Protein AF-A0A958C6W4-F1 (afdb_monomer_lite)

Secondary structure (DSSP, 8-state):
-----------TT--EEEEEE---SS--TTSPPSEEEEEETTEEEEE---TTHHHHHHHHHTTT-GGGPPP-

Radius of gyration: 15.17 Å; chains: 1; bounding box: 52×30×30 Å

Structure (mmCIF, N/CA/C/O backbone):
data_AF-A0A958C6W4-F1
#
_entry.id   AF-A0A958C6W4-F1
#
loop_
_atom_site.group_PDB
_atom_site.id
_atom_site.type_symbol
_atom_site.label_atom_id
_atom_site.label_alt_id
_atom_site.label_comp_id
_atom_site.label_asym_id
_atom_site.label_entity_id
_atom_site.label_seq_id
_atom_site.pdbx_PDB_ins_code
_atom_site.Cartn_x
_atom_site.Cartn_y
_atom_site.Cartn_z
_atom_site.occupancy
_atom_site.B_iso_or_equiv
_atom_site.auth_seq_id
_atom_site.auth_comp_id
_atom_site.auth_asym_id
_atom_site.auth_atom_id
_atom_site.pdbx_PDB_model_num
ATOM 1 N N . MET A 1 1 ? -37.239 -18.560 14.055 1.00 46.06 1 MET A N 1
ATOM 2 C CA . MET A 1 1 ? -35.945 -19.242 13.865 1.00 46.06 1 MET A CA 1
ATOM 3 C C . MET A 1 1 ? -35.473 -18.909 12.467 1.00 46.06 1 MET A C 1
ATOM 5 O O . MET A 1 1 ? -36.104 -19.380 11.536 1.00 46.06 1 MET A O 1
ATOM 9 N N . THR A 1 2 ? -34.544 -17.957 12.360 1.00 33.00 2 THR A N 1
ATOM 10 C CA . THR A 1 2 ? -33.242 -18.055 11.673 1.00 33.00 2 THR A CA 1
ATOM 11 C C . THR A 1 2 ? -32.557 -16.715 11.937 1.00 33.00 2 THR A C 1
ATOM 13 O O . THR A 1 2 ? -33.006 -15.686 11.446 1.00 33.00 2 THR A O 1
ATOM 16 N N . VAL A 1 3 ? -31.541 -16.715 12.799 1.00 44.16 3 VAL A N 1
ATOM 17 C CA . VAL A 1 3 ? -30.601 -15.596 12.913 1.00 44.16 3 VAL A CA 1
ATOM 18 C C . VAL A 1 3 ? -29.601 -15.812 11.784 1.00 44.16 3 VAL A C 1
ATOM 20 O O . VAL A 1 3 ? -28.906 -16.828 11.777 1.00 44.16 3 VAL A O 1
ATOM 23 N N . THR A 1 4 ? -29.586 -14.927 10.792 1.00 42.88 4 THR A N 1
ATOM 24 C CA . THR A 1 4 ? -28.492 -14.856 9.824 1.00 42.88 4 THR A CA 1
ATOM 25 C C . THR A 1 4 ? -27.288 -14.303 10.573 1.00 42.88 4 THR A C 1
ATOM 27 O O . THR A 1 4 ? -27.329 -13.189 11.087 1.00 42.88 4 THR A O 1
ATOM 30 N N . ALA A 1 5 ? -26.252 -15.124 10.734 1.00 46.75 5 ALA A N 1
ATOM 31 C CA . ALA A 1 5 ? -24.988 -14.675 11.289 1.00 46.75 5 ALA A CA 1
ATOM 32 C C . ALA A 1 5 ? -24.328 -13.752 10.260 1.00 46.75 5 ALA A C 1
ATOM 34 O O . ALA A 1 5 ? -23.658 -14.220 9.343 1.00 46.75 5 ALA A O 1
ATOM 35 N N . GLU A 1 6 ? -24.557 -12.449 10.400 1.00 47.09 6 GLU A N 1
ATOM 36 C CA . GLU A 1 6 ? -23.656 -11.447 9.846 1.00 47.09 6 GLU A CA 1
ATOM 37 C C . GLU A 1 6 ? -22.296 -11.702 10.503 1.00 47.09 6 GLU A C 1
ATOM 39 O O . GLU A 1 6 ? -22.147 -11.593 11.723 1.00 47.09 6 GLU A O 1
ATOM 44 N N . SER A 1 7 ? -21.318 -12.157 9.722 1.00 51.25 7 SER A N 1
ATOM 45 C CA . SER A 1 7 ? -19.936 -12.255 10.176 1.00 51.25 7 SER A CA 1
ATOM 46 C C . SER A 1 7 ? -19.383 -10.839 10.282 1.00 51.25 7 SER A C 1
ATOM 48 O O . SER A 1 7 ? -18.743 -10.333 9.362 1.00 51.25 7 SER A O 1
ATOM 50 N N . ASP A 1 8 ? -19.699 -10.204 11.402 1.00 49.44 8 ASP A N 1
ATOM 51 C CA . ASP A 1 8 ? -19.299 -8.853 11.745 1.00 49.44 8 ASP A CA 1
ATOM 52 C C . ASP A 1 8 ? -17.808 -8.871 12.110 1.00 49.44 8 ASP A C 1
ATOM 54 O O . ASP A 1 8 ? -17.416 -9.052 13.263 1.00 49.44 8 ASP A O 1
ATOM 58 N N . ASN A 1 9 ? -16.930 -8.745 11.111 1.00 57.50 9 ASN A N 1
ATOM 59 C CA . ASN A 1 9 ? -15.528 -8.412 11.361 1.00 57.50 9 ASN A CA 1
ATOM 60 C C . ASN A 1 9 ? -15.408 -6.895 11.556 1.00 57.50 9 ASN A C 1
ATOM 62 O O . ASN A 1 9 ? -14.735 -6.196 10.798 1.00 57.50 9 ASN A O 1
ATOM 66 N N . HIS A 1 10 ? -16.109 -6.400 12.571 1.00 48.22 10 HIS A N 1
ATOM 67 C CA . HIS A 1 10 ? -16.137 -5.006 12.972 1.00 48.22 10 HIS A CA 1
ATOM 68 C C . HIS A 1 10 ? -14.922 -4.720 13.852 1.00 48.22 10 HIS A C 1
ATOM 70 O O . HIS A 1 10 ? -14.953 -4.772 15.081 1.00 48.22 10 HIS A O 1
ATOM 76 N N . LEU A 1 11 ? -13.793 -4.490 13.189 1.00 54.00 11 LEU A N 1
ATOM 77 C CA . LEU A 1 11 ? -12.594 -3.958 13.80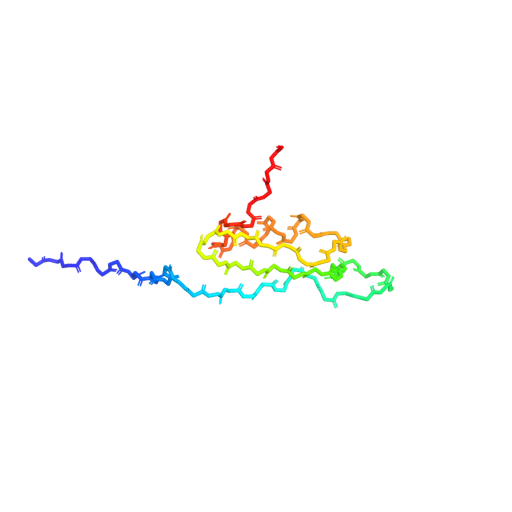9 1.00 54.00 11 LEU A CA 1
ATOM 78 C C . LEU A 1 11 ? -12.592 -2.434 13.682 1.00 54.00 11 LEU A C 1
ATOM 80 O O . LEU A 1 11 ? -11.666 -1.866 13.106 1.00 54.00 11 LEU A O 1
ATOM 84 N N . ASP A 1 12 ? -13.584 -1.771 14.265 1.00 56.78 12 ASP A N 1
ATOM 85 C CA . ASP A 1 12 ? -13.740 -0.306 14.240 1.00 56.78 12 ASP A CA 1
ATOM 86 C C . ASP A 1 12 ? -12.612 0.474 14.945 1.00 56.78 12 ASP A C 1
ATOM 88 O O . ASP A 1 12 ? -12.663 1.692 15.098 1.00 56.78 12 ASP A O 1
ATOM 92 N N . GLY A 1 13 ? -11.544 -0.229 15.333 1.00 60.75 13 GLY A N 1
ATOM 93 C CA . GLY A 1 13 ? -10.282 0.336 15.790 1.00 60.75 13 GLY A CA 1
ATOM 94 C C . GLY A 1 13 ? -9.034 -0.489 15.455 1.00 60.75 13 GLY A C 1
ATOM 95 O O . GLY A 1 13 ? -7.979 -0.195 16.017 1.00 60.75 13 GLY A O 1
ATOM 96 N N . ALA A 1 14 ? -9.088 -1.528 14.604 1.00 80.06 14 ALA A N 1
ATOM 97 C CA . ALA A 1 14 ? -7.863 -2.278 14.295 1.00 80.06 14 ALA A CA 1
ATOM 98 C C . ALA A 1 14 ? -7.082 -1.657 13.141 1.00 80.06 14 ALA A C 1
ATOM 100 O O . ALA A 1 14 ? -7.552 -1.538 12.008 1.00 80.06 14 ALA A O 1
ATOM 101 N N . THR A 1 15 ? -5.823 -1.354 13.431 1.00 91.94 15 THR A N 1
ATOM 102 C CA . THR A 1 15 ? -4.833 -0.973 12.433 1.00 91.94 15 THR A CA 1
ATOM 103 C C . THR A 1 15 ? -4.544 -2.142 11.496 1.00 91.94 15 THR A C 1
ATOM 105 O O . THR A 1 15 ? -4.117 -3.213 11.932 1.00 91.94 15 THR A O 1
ATOM 108 N N . ARG A 1 16 ? -4.707 -1.923 10.190 1.00 93.88 16 ARG A N 1
ATOM 109 C CA . ARG A 1 16 ? -4.291 -2.859 9.138 1.00 93.88 16 ARG A CA 1
ATOM 110 C C . ARG A 1 16 ? -3.057 -2.308 8.434 1.00 93.88 16 ARG A C 1
ATOM 112 O O . ARG A 1 16 ? -3.050 -1.157 8.009 1.00 93.88 16 ARG A O 1
ATOM 119 N N . VAL A 1 17 ? -2.029 -3.137 8.276 1.00 96.12 17 VAL A N 1
ATOM 120 C CA . VAL A 1 17 ? -0.852 -2.813 7.458 1.00 96.12 17 VAL A CA 1
ATOM 121 C C . VAL A 1 17 ? -0.931 -3.612 6.165 1.00 96.12 17 VAL A C 1
ATOM 123 O O . VAL A 1 17 ? -1.023 -4.838 6.186 1.00 96.12 17 VAL A O 1
ATOM 126 N N . VAL A 1 18 ? -0.900 -2.914 5.035 1.00 96.81 18 VAL A N 1
ATOM 127 C CA . VAL A 1 18 ? -1.049 -3.483 3.696 1.00 96.81 18 VAL A CA 1
ATOM 128 C C . VAL A 1 18 ? 0.230 -3.230 2.913 1.00 96.81 18 VAL A C 1
ATOM 130 O O . VAL A 1 18 ? 0.584 -2.090 2.619 1.00 96.81 18 VAL A O 1
ATOM 133 N N . LEU A 1 19 ? 0.927 -4.302 2.547 1.00 96.94 19 LEU A N 1
ATOM 134 C CA . LEU A 1 19 ? 2.100 -4.224 1.681 1.00 96.94 19 LEU A CA 1
ATOM 135 C C . LEU A 1 19 ? 1.631 -4.095 0.229 1.00 96.94 19 LEU A C 1
ATOM 137 O O . LEU A 1 19 ? 1.161 -5.064 -0.369 1.00 96.94 19 LEU A O 1
ATOM 141 N N . LEU A 1 20 ? 1.731 -2.890 -0.329 1.00 96.88 20 LEU A N 1
ATOM 142 C CA . LEU A 1 20 ? 1.302 -2.597 -1.697 1.00 96.88 20 LEU A CA 1
ATOM 143 C C . LEU A 1 20 ? 2.400 -2.928 -2.706 1.00 96.88 20 LEU A C 1
ATOM 145 O O . LEU A 1 20 ? 2.113 -3.387 -3.810 1.00 96.88 20 LEU A O 1
ATOM 149 N N . GLY A 1 21 ? 3.660 -2.755 -2.322 1.00 95.56 21 GLY A N 1
ATOM 150 C CA . GLY A 1 21 ? 4.792 -3.164 -3.131 1.00 95.56 21 GLY A CA 1
ATOM 151 C C . GLY A 1 21 ? 6.047 -3.363 -2.295 1.00 95.56 21 GLY A C 1
ATOM 152 O O . GLY A 1 21 ? 6.316 -2.633 -1.345 1.00 95.56 21 GLY A O 1
ATOM 153 N N . THR A 1 22 ? 6.796 -4.402 -2.649 1.00 94.94 22 THR A N 1
ATOM 154 C CA . THR A 1 22 ? 8.011 -4.855 -1.953 1.00 94.94 22 THR A CA 1
ATOM 155 C C . THR A 1 22 ? 9.185 -5.016 -2.924 1.00 94.94 22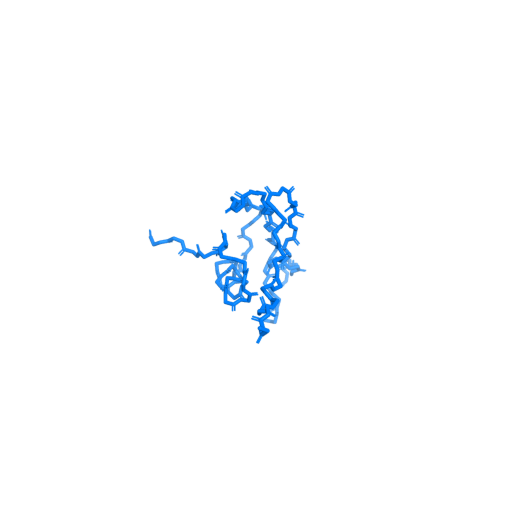 THR A C 1
ATOM 157 O O . THR A 1 22 ? 10.137 -5.745 -2.648 1.00 94.94 22 THR A O 1
ATOM 160 N N . GLY A 1 23 ? 9.079 -4.426 -4.116 1.00 92.44 23 GLY A N 1
ATOM 161 C CA . GLY A 1 23 ? 10.127 -4.419 -5.128 1.00 92.44 23 GLY A CA 1
ATOM 162 C C . GLY A 1 23 ? 11.314 -3.552 -4.717 1.00 92.44 23 GLY A C 1
ATOM 163 O O . GLY A 1 23 ? 11.232 -2.730 -3.807 1.00 92.44 23 GLY A O 1
ATOM 164 N N . THR A 1 24 ? 12.429 -3.742 -5.411 1.00 89.06 24 THR A N 1
ATOM 165 C CA . THR A 1 24 ? 13.669 -2.979 -5.225 1.00 89.06 24 THR A CA 1
ATOM 166 C C . THR A 1 24 ? 13.886 -2.043 -6.424 1.00 89.06 24 THR A C 1
ATOM 168 O O . THR A 1 24 ? 13.069 -2.050 -7.346 1.00 89.06 24 THR A O 1
ATOM 171 N N . PRO A 1 25 ? 14.951 -1.216 -6.457 1.00 87.25 25 PRO A N 1
ATOM 172 C CA . PRO A 1 25 ? 15.188 -0.303 -7.581 1.00 87.25 25 PRO A CA 1
ATOM 173 C C . PRO A 1 25 ? 15.357 -0.984 -8.949 1.00 87.25 25 PRO A C 1
ATOM 175 O O . PRO A 1 25 ? 15.161 -0.340 -9.977 1.00 87.25 25 PRO A O 1
ATOM 178 N N . ASN A 1 26 ? 15.705 -2.275 -8.985 1.00 91.62 26 ASN A N 1
ATOM 179 C CA . ASN A 1 26 ? 15.772 -3.028 -10.235 1.00 91.62 26 ASN A CA 1
ATOM 180 C C . ASN A 1 26 ? 14.360 -3.257 -10.791 1.00 91.62 26 ASN A C 1
ATOM 182 O O . ASN A 1 26 ? 13.491 -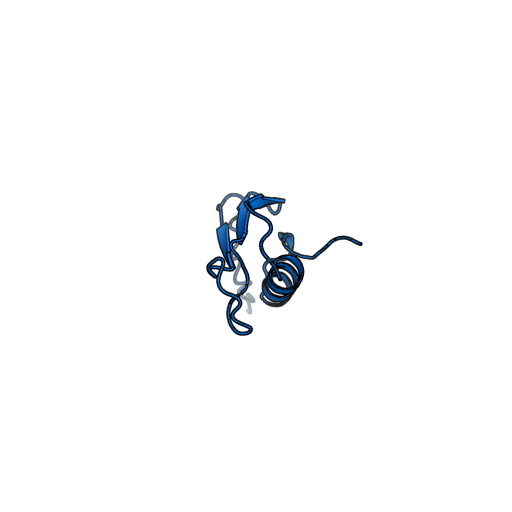3.783 -10.096 1.00 91.62 26 ASN A O 1
ATOM 186 N N . ALA A 1 27 ? 14.147 -2.901 -12.059 1.00 83.75 27 ALA A N 1
ATOM 187 C CA . ALA A 1 27 ? 12.849 -3.043 -12.706 1.00 83.75 27 ALA A CA 1
ATOM 188 C C . ALA A 1 27 ? 12.457 -4.521 -12.859 1.00 83.75 27 ALA A C 1
ATOM 190 O O . ALA A 1 27 ? 13.127 -5.290 -13.546 1.00 83.75 27 ALA A O 1
ATOM 191 N N . ASP A 1 28 ? 11.339 -4.893 -12.242 1.00 88.06 28 ASP A N 1
ATOM 192 C CA . ASP A 1 28 ? 10.753 -6.228 -12.310 1.00 88.06 28 ASP A CA 1
ATOM 193 C C . ASP A 1 28 ? 9.238 -6.098 -12.539 1.00 88.06 28 ASP A C 1
ATOM 195 O O . ASP A 1 28 ? 8.526 -5.626 -11.651 1.00 88.06 28 ASP A O 1
ATOM 199 N N . PRO A 1 29 ? 8.710 -6.514 -13.704 1.00 85.69 29 PRO A N 1
ATOM 200 C CA . PRO A 1 29 ? 7.283 -6.412 -14.005 1.00 85.69 29 PRO A CA 1
ATOM 201 C C . PRO A 1 29 ? 6.370 -7.126 -12.996 1.00 85.69 29 PRO A C 1
ATOM 203 O O . PRO A 1 29 ? 5.216 -6.729 -12.833 1.00 85.69 29 PRO A O 1
ATOM 206 N N . ALA A 1 30 ? 6.863 -8.165 -12.313 1.00 88.88 30 ALA A N 1
ATOM 207 C CA . ALA A 1 30 ? 6.090 -8.917 -11.330 1.00 88.88 30 ALA A CA 1
ATOM 208 C C . ALA A 1 30 ? 6.031 -8.225 -9.955 1.00 88.88 30 ALA A C 1
ATOM 210 O O . ALA A 1 30 ? 5.153 -8.538 -9.143 1.00 88.88 30 ALA A O 1
ATOM 211 N N . ARG A 1 31 ? 6.926 -7.266 -9.679 1.00 90.00 31 ARG A N 1
ATOM 212 C CA . ARG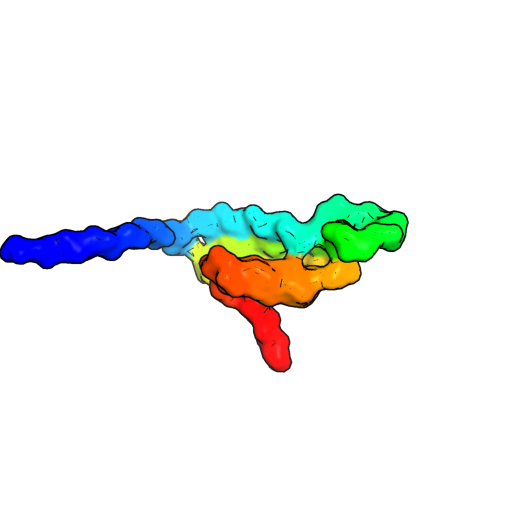 A 1 31 ? 7.048 -6.599 -8.375 1.00 90.00 31 ARG A CA 1
ATOM 213 C C . ARG A 1 31 ? 6.862 -5.093 -8.497 1.00 90.00 31 ARG A C 1
ATOM 215 O O . ARG A 1 31 ? 7.616 -4.395 -9.159 1.00 90.00 31 ARG A O 1
ATOM 222 N N . SER A 1 32 ? 5.861 -4.572 -7.796 1.00 92.94 32 SER A N 1
ATOM 223 C CA . SER A 1 32 ? 5.693 -3.123 -7.657 1.00 92.94 32 SER A CA 1
ATOM 224 C C . SER A 1 32 ? 6.756 -2.553 -6.727 1.00 92.94 32 SER A C 1
ATOM 226 O O . SER A 1 32 ? 7.185 -3.241 -5.799 1.00 92.94 32 SER A O 1
ATOM 228 N N . GLY A 1 33 ? 7.162 -1.306 -6.976 1.00 94.38 33 GLY A N 1
ATOM 229 C CA . GLY A 1 33 ? 8.130 -0.611 -6.130 1.00 94.38 33 GLY A CA 1
ATOM 230 C C . GLY A 1 33 ? 7.638 -0.447 -4.687 1.00 94.38 33 GLY A C 1
ATOM 231 O O . GLY A 1 33 ? 6.466 -0.709 -4.414 1.00 94.38 33 GLY A O 1
ATOM 232 N N . PRO A 1 34 ? 8.515 -0.018 -3.770 1.00 96.56 34 PRO A N 1
ATOM 233 C CA . PRO A 1 34 ? 8.198 0.069 -2.348 1.00 96.56 34 PRO A CA 1
ATOM 234 C C . PRO A 1 34 ? 6.973 0.959 -2.107 1.00 96.56 34 PRO A C 1
ATOM 236 O O . PRO A 1 34 ? 6.920 2.096 -2.582 1.00 96.56 34 PRO A O 1
ATOM 239 N N . ALA A 1 35 ? 5.974 0.404 -1.421 1.00 97.38 35 ALA A N 1
ATOM 240 C CA . ALA A 1 35 ? 4.781 1.114 -0.976 1.00 97.38 35 ALA A CA 1
ATOM 241 C C . ALA A 1 35 ? 4.067 0.313 0.122 1.00 97.38 35 ALA A C 1
ATOM 243 O O . ALA A 1 35 ? 3.817 -0.889 -0.029 1.00 97.38 35 ALA A O 1
ATOM 244 N N . VAL A 1 36 ? 3.688 0.985 1.205 1.00 97.81 36 VAL A N 1
ATOM 245 C CA . VAL A 1 36 ? 2.932 0.413 2.326 1.00 97.81 36 VAL A CA 1
ATOM 246 C C . VAL A 1 36 ? 1.758 1.322 2.651 1.00 97.81 36 VAL A C 1
ATOM 248 O O . VAL A 1 36 ? 1.917 2.532 2.754 1.00 97.81 36 VAL A O 1
ATOM 251 N N . ALA A 1 37 ? 0.583 0.741 2.858 1.00 97.56 37 ALA A N 1
ATOM 252 C CA . ALA A 1 37 ? -0.558 1.450 3.408 1.00 97.56 37 ALA A CA 1
ATOM 253 C C . ALA A 1 37 ? -0.809 1.042 4.859 1.00 97.56 37 ALA A C 1
ATOM 255 O O . ALA A 1 37 ? -0.797 -0.141 5.197 1.00 97.56 37 ALA A O 1
ATOM 256 N N . VAL A 1 38 ? -1.089 2.028 5.701 1.00 97.06 38 VAL A N 1
ATOM 257 C CA . VAL A 1 38 ? -1.588 1.832 7.060 1.00 97.06 38 VAL A CA 1
ATOM 258 C C . VAL A 1 38 ? -3.027 2.322 7.083 1.00 97.06 38 VAL A C 1
ATOM 260 O O . VAL A 1 38 ? -3.281 3.482 6.775 1.00 97.06 38 VAL A O 1
ATOM 263 N N . VAL A 1 39 ? -3.968 1.440 7.406 1.00 95.88 39 VAL A N 1
ATOM 264 C CA . VAL A 1 39 ? -5.394 1.767 7.502 1.00 95.88 39 VAL A CA 1
ATOM 265 C C . VAL A 1 39 ? -5.797 1.746 8.966 1.00 95.88 39 VAL A C 1
ATOM 267 O O . VAL A 1 39 ? -5.656 0.717 9.626 1.00 95.88 39 VAL A O 1
ATOM 270 N N . VAL A 1 40 ? -6.294 2.875 9.461 1.00 94.00 40 VAL A N 1
ATOM 271 C CA . VAL A 1 40 ? -6.810 3.041 10.825 1.00 94.00 40 VAL A CA 1
ATOM 272 C C . VAL A 1 40 ? -8.158 3.734 10.712 1.00 94.00 40 VAL A C 1
ATOM 274 O O . VAL A 1 40 ? -8.229 4.786 10.086 1.00 94.00 40 VAL A O 1
ATOM 277 N N . ASN A 1 41 ? -9.210 3.162 11.302 1.00 90.56 41 ASN A N 1
ATOM 278 C CA . ASN A 1 41 ? -10.568 3.728 11.290 1.00 90.56 41 ASN A CA 1
ATOM 279 C C . ASN A 1 41 ? -11.019 4.128 9.870 1.00 90.56 41 ASN A C 1
ATOM 281 O O . ASN A 1 41 ? -11.395 5.272 9.628 1.00 90.56 41 ASN A O 1
ATOM 285 N N . ASP A 1 42 ? -10.846 3.205 8.917 1.00 89.31 42 ASP A N 1
ATOM 286 C CA . ASP A 1 42 ? -11.111 3.375 7.477 1.00 89.31 42 ASP A CA 1
ATOM 287 C C . ASP A 1 42 ? -10.389 4.531 6.771 1.00 89.31 42 ASP A C 1
ATOM 289 O O . ASP A 1 42 ? -10.602 4.778 5.585 1.00 89.31 42 ASP A O 1
ATOM 293 N N . GLN A 1 43 ? -9.439 5.174 7.446 1.00 92.62 43 GLN A N 1
ATOM 294 C CA . GLN A 1 43 ? -8.541 6.140 6.844 1.00 92.62 43 GLN A CA 1
ATOM 295 C C . GLN A 1 43 ? -7.230 5.463 6.449 1.00 92.62 43 GLN A C 1
ATOM 297 O O . GLN A 1 43 ? -6.518 4.904 7.288 1.00 92.62 43 GLN A O 1
ATOM 302 N N . ALA A 1 44 ? -6.883 5.545 5.165 1.00 95.19 44 ALA A N 1
ATOM 303 C CA . ALA A 1 44 ? -5.599 5.078 4.662 1.00 95.19 44 ALA A CA 1
ATOM 304 C C . ALA A 1 44 ? -4.525 6.173 4.730 1.00 95.19 44 ALA A C 1
ATOM 306 O O . ALA A 1 44 ? -4.747 7.324 4.346 1.00 95.19 44 ALA A O 1
ATOM 307 N N . TYR A 1 45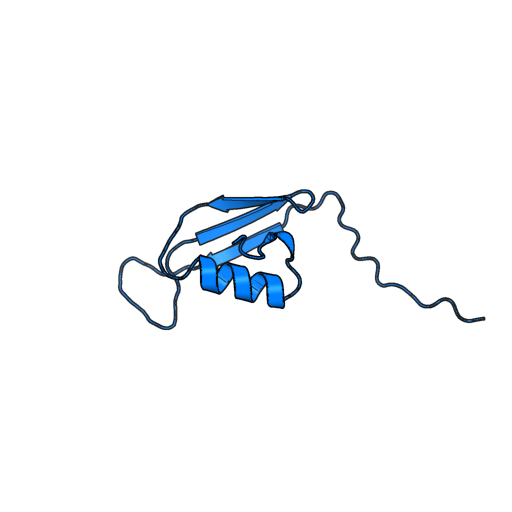 ? -3.332 5.768 5.153 1.00 96.12 45 TYR A N 1
ATOM 308 C CA . TYR A 1 45 ? -2.093 6.533 5.102 1.00 96.12 45 TYR A CA 1
ATOM 309 C C . TYR A 1 45 ? -1.103 5.773 4.226 1.00 96.12 45 TYR A C 1
ATOM 311 O O . TYR A 1 45 ? -0.817 4.603 4.483 1.00 96.12 45 TYR A O 1
ATOM 319 N N . LEU A 1 46 ? -0.590 6.426 3.185 1.00 96.38 46 LEU A N 1
ATOM 320 C CA . LEU A 1 46 ? 0.352 5.827 2.246 1.00 96.38 46 LEU A CA 1
ATOM 321 C C . LEU A 1 46 ? 1.785 6.236 2.601 1.00 96.38 46 LEU A C 1
ATOM 323 O O . LEU A 1 46 ? 2.089 7.422 2.715 1.00 96.38 46 LEU A O 1
ATOM 327 N N . VAL A 1 47 ? 2.651 5.241 2.775 1.00 97.31 47 VAL A N 1
ATOM 328 C CA . VAL A 1 47 ? 4.088 5.382 3.012 1.00 97.31 47 VAL A CA 1
ATOM 329 C C . VAL A 1 47 ? 4.820 4.852 1.782 1.00 97.31 47 VAL A C 1
ATOM 331 O O . VAL A 1 47 ? 4.603 3.709 1.378 1.00 97.31 47 VAL A O 1
ATOM 334 N N . ASP A 1 48 ? 5.690 5.686 1.213 1.00 95.31 48 ASP A N 1
ATOM 335 C CA . ASP A 1 48 ? 6.349 5.508 -0.088 1.00 95.31 48 ASP A CA 1
ATOM 336 C C . ASP A 1 48 ? 5.399 5.425 -1.299 1.00 95.31 48 ASP A C 1
ATOM 338 O O . ASP A 1 48 ? 4.211 5.121 -1.207 1.00 95.31 48 ASP A O 1
ATOM 342 N N . PHE A 1 49 ? 5.943 5.731 -2.482 1.00 94.25 49 PHE A N 1
ATOM 343 C CA . PHE A 1 49 ? 5.176 5.869 -3.727 1.00 94.25 49 PHE A CA 1
ATOM 344 C C . PHE A 1 49 ? 5.909 5.229 -4.908 1.00 94.25 49 PHE A C 1
ATOM 346 O O . PHE A 1 49 ? 6.088 5.830 -5.969 1.00 94.25 49 PHE A O 1
ATOM 353 N N . GLY A 1 50 ? 6.375 3.996 -4.715 1.00 94.06 50 GLY A N 1
ATOM 354 C CA . GLY A 1 50 ? 7.049 3.235 -5.755 1.00 94.06 50 GLY A CA 1
ATOM 355 C C . GLY A 1 50 ? 6.165 2.961 -6.987 1.00 94.06 50 GLY A C 1
ATOM 356 O O . GLY A 1 50 ? 4.928 3.004 -6.919 1.00 94.06 50 GLY A O 1
ATOM 357 N N . PRO A 1 51 ? 6.773 2.633 -8.143 1.00 94.25 51 PRO A N 1
ATOM 358 C CA . PRO A 1 51 ? 6.033 2.342 -9.365 1.00 94.25 51 PRO A CA 1
ATOM 359 C C . PRO A 1 51 ? 4.941 1.282 -9.174 1.00 94.25 51 PRO A C 1
ATOM 361 O O . PRO A 1 51 ? 5.187 0.179 -8.683 1.00 94.25 51 PRO A O 1
ATOM 364 N N . GLY A 1 52 ? 3.725 1.610 -9.621 1.00 94.06 52 GLY A N 1
ATOM 365 C CA . GLY A 1 52 ? 2.568 0.715 -9.551 1.00 94.06 52 GLY A CA 1
ATOM 366 C C . GLY A 1 52 ? 1.722 0.832 -8.281 1.00 94.06 52 GLY A C 1
ATOM 367 O O . GLY A 1 52 ? 0.721 0.125 -8.200 1.00 94.06 52 GLY A O 1
ATOM 368 N N . VAL A 1 53 ? 2.050 1.736 -7.348 1.00 95.75 53 VAL A N 1
ATOM 369 C CA . VAL A 1 53 ? 1.318 1.913 -6.079 1.00 95.75 53 VAL A CA 1
ATOM 370 C C . VAL A 1 53 ? -0.195 2.082 -6.256 1.00 95.75 53 VAL A C 1
ATOM 372 O O . VAL A 1 53 ? -0.957 1.374 -5.613 1.00 95.75 53 VAL A O 1
ATOM 375 N N . VAL A 1 54 ? -0.649 2.910 -7.203 1.00 96.00 54 VAL A N 1
ATOM 376 C CA . VAL A 1 54 ? -2.089 3.127 -7.454 1.00 96.00 54 VAL A CA 1
ATOM 377 C C . VAL A 1 54 ? -2.780 1.853 -7.944 1.00 96.00 54 VAL A C 1
ATOM 379 O O . VAL A 1 54 ? -3.872 1.526 -7.493 1.00 96.00 54 VAL A O 1
ATOM 382 N N . ARG A 1 55 ? -2.125 1.085 -8.826 1.00 95.75 55 ARG A N 1
ATOM 383 C CA . ARG A 1 55 ? -2.656 -0.202 -9.311 1.00 95.75 55 ARG A CA 1
ATOM 384 C C . ARG A 1 55 ? -2.775 -1.214 -8.172 1.00 95.75 55 ARG A C 1
ATOM 386 O O . ARG A 1 55 ? -3.727 -1.982 -8.128 1.00 95.75 55 ARG A O 1
ATOM 393 N N . ARG A 1 56 ? -1.816 -1.206 -7.244 1.00 96.56 56 ARG A N 1
ATOM 394 C CA . ARG A 1 56 ? -1.817 -2.088 -6.072 1.00 96.56 56 ARG A CA 1
ATOM 395 C C . ARG A 1 56 ? -2.845 -1.666 -5.027 1.00 96.56 56 ARG A C 1
ATOM 397 O O . ARG A 1 56 ? -3.479 -2.541 -4.452 1.00 96.56 56 ARG A O 1
ATOM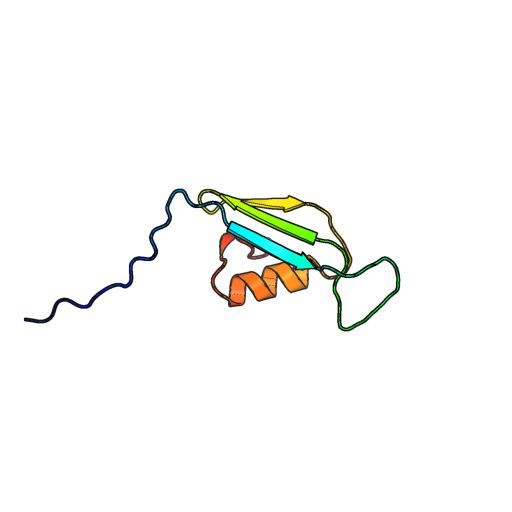 404 N N . ALA A 1 57 ? -3.051 -0.364 -4.837 1.00 97.00 57 ALA A N 1
ATOM 405 C CA . ALA A 1 57 ? -4.114 0.173 -3.993 1.00 97.00 57 ALA A CA 1
ATOM 406 C C . ALA A 1 57 ? -5.502 -0.205 -4.541 1.00 97.00 57 ALA A C 1
ATOM 408 O O . ALA A 1 57 ? -6.306 -0.770 -3.807 1.00 97.00 57 ALA A O 1
ATOM 409 N N . ALA A 1 58 ? -5.732 -0.042 -5.851 1.00 97.06 58 ALA A N 1
ATOM 410 C CA . ALA A 1 58 ? -6.961 -0.491 -6.511 1.00 97.06 58 ALA A CA 1
ATOM 411 C C . ALA A 1 58 ? -7.206 -2.000 -6.333 1.00 97.06 58 ALA A C 1
ATOM 413 O O . ALA A 1 58 ? -8.278 -2.401 -5.893 1.00 97.06 58 ALA A O 1
ATOM 414 N N . ALA A 1 59 ? -6.188 -2.834 -6.571 1.00 96.50 59 ALA A N 1
ATOM 415 C CA . ALA A 1 59 ? -6.295 -4.280 -6.367 1.00 96.50 59 ALA A CA 1
ATOM 416 C C . ALA A 1 59 ? -6.535 -4.671 -4.894 1.00 96.50 59 ALA A C 1
ATOM 418 O O . ALA A 1 59 ? -7.103 -5.723 -4.616 1.00 96.50 59 ALA A O 1
ATOM 419 N N . ALA A 1 60 ? -6.079 -3.865 -3.931 1.00 96.56 60 ALA A N 1
ATOM 420 C CA . ALA A 1 60 ? -6.368 -4.075 -2.514 1.00 96.56 60 ALA A CA 1
ATOM 421 C C . ALA A 1 60 ? -7.813 -3.683 -2.163 1.00 96.56 60 ALA A C 1
ATOM 423 O O . ALA A 1 60 ? -8.459 -4.396 -1.397 1.00 96.56 60 ALA A O 1
ATOM 424 N N . ALA A 1 61 ? -8.338 -2.613 -2.765 1.00 96.69 61 ALA A N 1
ATOM 425 C CA . ALA A 1 61 ? -9.742 -2.228 -2.643 1.00 96.69 61 ALA A CA 1
ATOM 426 C C . ALA A 1 61 ? -10.674 -3.300 -3.230 1.00 96.69 61 ALA A C 1
ATOM 428 O O . ALA A 1 61 ? -11.598 -3.738 -2.557 1.00 96.69 61 ALA A O 1
ATOM 429 N N . GLU A 1 62 ? -10.352 -3.846 -4.408 1.00 96.88 62 GLU A N 1
ATOM 430 C CA . GLU A 1 62 ? -11.065 -4.994 -5.001 1.00 96.88 62 GLU A CA 1
ATOM 431 C C . GLU A 1 62 ? -11.065 -6.245 -4.098 1.00 96.88 62 GLU A C 1
ATOM 433 O O . GLU A 1 62 ? -11.903 -7.131 -4.254 1.00 96.88 62 GLU A O 1
ATOM 438 N N . ARG A 1 63 ? -10.137 -6.323 -3.134 1.00 95.38 63 ARG A N 1
ATOM 439 C CA . ARG A 1 63 ? -10.028 -7.399 -2.136 1.00 95.38 63 ARG A CA 1
ATOM 440 C C . ARG A 1 63 ? -10.665 -7.044 -0.783 1.00 95.38 63 ARG A C 1
ATOM 442 O O . ARG A 1 63 ? -10.450 -7.782 0.178 1.00 95.38 63 ARG A O 1
ATOM 449 N N . GLY A 1 64 ? -11.427 -5.951 -0.698 1.00 93.69 64 GLY A N 1
ATOM 450 C CA . GLY A 1 64 ? -12.191 -5.551 0.490 1.00 93.69 64 GLY A CA 1
ATOM 451 C C . GLY A 1 64 ? -11.475 -4.579 1.434 1.00 93.69 64 GLY A C 1
ATOM 452 O O . GLY A 1 64 ? -11.832 -4.485 2.607 1.00 93.69 64 GLY A O 1
ATOM 453 N N . ILE A 1 65 ? -10.437 -3.877 0.967 1.00 94.50 65 ILE A N 1
ATOM 454 C CA . ILE A 1 65 ? -9.808 -2.779 1.720 1.00 94.50 65 ILE A CA 1
ATOM 455 C C . ILE A 1 65 ? -10.242 -1.447 1.104 1.00 94.50 65 ILE A C 1
ATOM 457 O O . ILE A 1 65 ? -9.453 -0.768 0.447 1.00 94.50 65 ILE A O 1
ATOM 461 N N . ASP A 1 66 ? -11.507 -1.085 1.303 1.00 95.06 66 ASP A N 1
ATOM 462 C CA . ASP A 1 66 ? -12.162 0.045 0.624 1.00 95.06 66 ASP A CA 1
ATOM 463 C C . ASP A 1 66 ? -11.449 1.389 0.833 1.00 95.06 66 ASP A C 1
ATOM 465 O O . ASP A 1 66 ? -11.389 2.211 -0.080 1.00 95.06 66 ASP A O 1
ATOM 469 N N . ALA A 1 67 ? -10.799 1.572 1.988 1.00 95.19 67 ALA A N 1
ATOM 470 C CA . ALA A 1 67 ? -9.957 2.731 2.297 1.00 95.19 67 ALA A CA 1
ATOM 471 C C . ALA A 1 67 ? -8.821 2.975 1.276 1.00 95.19 67 ALA A C 1
ATOM 473 O O . ALA A 1 67 ? -8.249 4.063 1.235 1.00 95.19 67 ALA A O 1
ATOM 474 N N . LEU A 1 68 ? -8.468 1.973 0.460 1.00 96.69 68 LEU A N 1
ATOM 475 C CA . LEU A 1 68 ? -7.433 2.054 -0.576 1.00 96.69 68 LEU A CA 1
ATOM 476 C C . LEU A 1 68 ? -7.974 2.309 -1.987 1.00 96.69 68 LEU A C 1
ATOM 478 O O . LEU A 1 68 ? -7.192 2.310 -2.940 1.00 96.69 68 LEU A O 1
ATOM 482 N N . ALA A 1 69 ? -9.276 2.553 -2.142 1.00 96.62 69 ALA A N 1
ATOM 483 C CA . ALA A 1 69 ? -9.856 2.934 -3.422 1.00 96.62 69 ALA A CA 1
ATOM 484 C C . ALA A 1 69 ? -9.256 4.274 -3.912 1.00 96.62 69 ALA A C 1
ATOM 486 O O . ALA A 1 69 ? -9.392 5.294 -3.224 1.00 96.62 69 ALA A O 1
ATOM 487 N N . PRO A 1 70 ? -8.596 4.314 -5.089 1.00 92.69 70 PRO A N 1
ATOM 488 C CA . PRO A 1 70 ? -8.036 5.551 -5.621 1.00 92.69 70 PRO A CA 1
ATOM 489 C C . PRO A 1 70 ? -9.124 6.598 -5.875 1.00 92.69 70 PRO A C 1
ATOM 491 O O . PRO A 1 70 ? -10.132 6.318 -6.524 1.00 92.69 70 PRO A O 1
ATOM 494 N N . GLN A 1 71 ? -8.890 7.815 -5.391 1.00 87.50 71 GLN A N 1
ATOM 495 C CA . GLN A 1 71 ? -9.757 8.965 -5.647 1.00 87.50 71 GLN A CA 1
ATOM 496 C C . GLN A 1 71 ? -9.446 9.553 -7.037 1.00 87.50 71 GLN A C 1
ATOM 498 O O . GLN A 1 71 ? -8.302 9.480 -7.493 1.00 87.50 71 GLN A O 1
ATOM 503 N N . ARG A 1 72 ? -10.469 10.081 -7.721 1.00 75.81 72 ARG A N 1
ATOM 504 C CA . ARG A 1 72 ? -10.336 10.731 -9.039 1.00 75.81 72 ARG A CA 1
ATOM 505 C C . ARG A 1 72 ? -9.821 12.159 -8.938 1.00 75.81 72 ARG A C 1
ATOM 507 O O . ARG A 1 72 ? -10.180 12.834 -7.952 1.00 75.81 72 ARG A O 1
#

pLDDT: mean 85.54, std 17.82, range [33.0, 97.81]

Sequence (72 aa):
MTVTAESDNHLDGATRVVLLGTGTPNADPARSGPAVAVVVNDQAYLVDFGPGVVRRAAAAAERGIDALAPQR

Foldseek 3Di:
DDDDPPVPPPPQFDKDKDFLFDDDPDDDPVTWPGWIWIAGNLAIDIDDDTHCSLVSLCVVCVVPSVSSNDDD